Protein AF-A0A7X4DXS8-F1 (afdb_monomer)

Solvent-accessible surface area (backbone atoms only — not comparable to full-atom values): 7406 Å² total; per-residue (Å²): 143,82,81,84,83,82,85,81,83,77,83,85,86,82,86,76,80,89,65,83,69,72,75,69,72,76,79,77,81,66,49,62,53,55,47,18,50,52,51,46,55,52,50,50,74,74,31,88,87,57,57,75,80,48,39,67,52,71,37,49,67,46,28,50,55,30,44,54,53,46,50,55,49,53,53,49,53,57,50,52,53,59,66,69,62,64,61,96,78,64,76,74,91,72,68,80,69,81,71,51,75,66,52,53,51,52,54,55,56,58,66,73,77,112

Secondary structure (DSSP, 8-state):
-----------------------PPP-----HHHHHHHHHHHHHHH-TT--GGGG--SSHHHHHHHHHHHHHHHHHHHHHHHHHT--TT---S-SPPPPPHHHHHHHHHHHH--

Nearest PDB structures (foldseek):
  4v78-assembly1_AO  TM=3.800E-01  e=7.711E+00  Escherichia coli K-12

Mean predicted aligned error: 19.36 Å

pLDDT: mean 74.34, std 17.49, range [48.38, 96.5]

Foldseek 3Di:
DDDDDDDDDDDDDDDDDPPPVVVPPPPPCDDQQNVLVVLLVVVVVVDVPDDSVLQDDRGVVSSVVSVVVSVVVVVVVVVVVVVVPPPPDDDPPPPPDPDDPVVVVVVVVVVVVD

Sequence (114 aa):
MSEEPVIGGGSAPEEPTDGENEAMPPETDASEAELAVLLRETLLAAHDDLAPDDLEGETPAEVRERYVAARARLEQEAAGAREASVPAGAPGRFAPAPGTAFEKIREGLSRLNA

Structure (mmCIF, N/CA/C/O backbone):
data_AF-A0A7X4DXS8-F1
#
_entry.id   AF-A0A7X4DXS8-F1
#
loop_
_atom_site.group_PDB
_atom_site.id
_atom_site.type_symbol
_atom_site.label_atom_id
_atom_site.label_alt_id
_atom_site.label_comp_id
_atom_site.label_asym_id
_atom_site.label_entity_id
_atom_site.label_seq_id
_atom_site.pdbx_PDB_ins_code
_atom_site.Cartn_x
_atom_site.Cartn_y
_atom_site.Cartn_z
_atom_site.occupancy
_atom_site.B_iso_or_equiv
_atom_site.auth_seq_id
_atom_site.auth_comp_id
_atom_site.auth_asym_id
_atom_site.auth_atom_id
_atom_site.pdbx_PDB_model_num
ATOM 1 N N . MET A 1 1 ? -65.846 57.365 36.797 1.00 48.38 1 MET A N 1
ATOM 2 C CA . MET A 1 1 ? -66.197 56.570 35.607 1.00 48.38 1 MET A CA 1
ATOM 3 C C . MET A 1 1 ? -65.140 56.844 34.556 1.00 48.38 1 MET A C 1
ATOM 5 O O . MET A 1 1 ? -65.195 57.900 33.946 1.00 48.38 1 MET A O 1
ATOM 9 N N . SER A 1 2 ? -64.167 55.945 34.426 1.00 53.69 2 SER A N 1
ATOM 10 C CA . SER A 1 2 ? -63.315 55.783 33.245 1.00 53.69 2 SER A CA 1
ATOM 11 C C . SER A 1 2 ? -62.877 54.320 33.217 1.00 53.69 2 SER A C 1
ATOM 13 O O . SER A 1 2 ? -62.622 53.736 34.270 1.00 53.69 2 SER A O 1
ATOM 15 N N . GLU A 1 3 ? -62.943 53.764 32.017 1.00 48.66 3 GLU A N 1
ATOM 16 C CA . GLU A 1 3 ? -62.883 52.355 31.634 1.00 48.66 3 GLU A CA 1
ATOM 17 C C . GLU A 1 3 ? -61.493 51.706 31.805 1.00 48.66 3 GLU A C 1
ATOM 19 O O . GLU A 1 3 ? -60.487 52.385 32.002 1.00 48.66 3 GLU A O 1
ATOM 24 N N . GLU A 1 4 ? -61.491 50.370 31.761 1.00 62.72 4 GLU A N 1
ATOM 25 C CA . GLU A 1 4 ? -60.362 49.432 31.898 1.00 62.72 4 GLU A CA 1
ATOM 26 C C . GLU A 1 4 ? -59.281 49.597 30.788 1.00 62.72 4 GLU A C 1
ATOM 28 O O . GLU A 1 4 ? -59.486 50.355 29.839 1.00 62.72 4 GLU A O 1
ATOM 33 N N . PRO A 1 5 ? -58.126 48.888 30.853 1.00 56.66 5 PRO A N 1
ATOM 34 C CA . PRO A 1 5 ? -58.130 47.476 30.449 1.00 56.66 5 PRO A CA 1
ATOM 35 C C . PRO A 1 5 ? -57.325 46.525 31.355 1.00 56.66 5 PRO A C 1
ATOM 37 O O . PRO A 1 5 ? -56.159 46.736 31.681 1.00 56.66 5 PRO A O 1
ATOM 40 N N . VAL A 1 6 ? -58.012 45.439 31.705 1.00 60.12 6 VAL A N 1
ATOM 41 C CA . VAL A 1 6 ? -57.589 44.038 31.850 1.00 60.12 6 VAL A CA 1
ATOM 42 C C . VAL A 1 6 ? -56.081 43.754 31.732 1.00 60.12 6 VAL A C 1
ATOM 44 O O . VAL A 1 6 ? -55.497 43.733 30.649 1.00 60.12 6 VAL A O 1
ATOM 47 N N . ILE A 1 7 ? -55.482 43.407 32.873 1.00 49.22 7 ILE A N 1
ATOM 48 C CA . ILE A 1 7 ? -54.175 42.751 32.970 1.00 49.22 7 ILE A CA 1
ATOM 49 C C . ILE A 1 7 ? -54.358 41.299 32.509 1.00 49.22 7 ILE A C 1
ATOM 51 O O . ILE A 1 7 ? -54.788 40.436 33.273 1.00 49.22 7 ILE A O 1
ATOM 55 N N . GLY A 1 8 ? -54.073 41.041 31.234 1.00 48.78 8 GLY A N 1
ATOM 56 C CA . GLY A 1 8 ? -53.981 39.692 30.684 1.00 48.78 8 GLY A CA 1
ATOM 57 C C . GLY A 1 8 ? -52.734 38.993 31.215 1.00 48.78 8 GLY A C 1
ATOM 58 O O . GLY A 1 8 ? -51.647 39.151 30.668 1.00 48.78 8 GLY A O 1
ATOM 59 N N . GLY A 1 9 ? -52.894 38.238 32.300 1.00 50.09 9 GLY A N 1
ATOM 60 C CA . GLY A 1 9 ? -51.931 37.232 32.726 1.00 50.09 9 GLY A CA 1
ATOM 61 C C . GLY A 1 9 ? -52.020 36.005 31.821 1.00 50.09 9 GLY A C 1
ATOM 62 O O . GLY A 1 9 ? -53.064 35.364 31.739 1.00 50.09 9 GLY A O 1
ATOM 63 N N . GLY A 1 10 ? -50.912 35.675 31.169 1.00 48.66 10 GLY A N 1
ATOM 64 C CA . GLY A 1 10 ? -50.692 34.419 30.466 1.00 48.66 10 GLY A CA 1
ATOM 65 C C . GLY A 1 10 ? -49.198 34.135 30.474 1.00 48.66 10 GLY A C 1
ATOM 66 O O . GLY A 1 10 ? -48.425 34.853 29.849 1.00 48.66 10 GLY A O 1
ATOM 67 N N . SER A 1 11 ? -48.806 33.159 31.281 1.00 51.62 11 SER A N 1
ATOM 68 C CA . SER A 1 11 ? -47.434 32.730 31.520 1.00 51.62 11 SER A CA 1
ATOM 69 C C . SER A 1 11 ? -46.712 32.257 30.248 1.00 51.62 11 SER A C 1
ATOM 71 O O . SER A 1 11 ? -47.330 31.716 29.340 1.00 51.62 11 SER A O 1
ATOM 73 N N . ALA A 1 12 ? -45.396 32.479 30.266 1.00 52.66 12 ALA A N 1
ATOM 74 C CA . ALA A 1 12 ? -44.298 32.032 29.394 1.00 52.66 12 ALA A CA 1
ATOM 75 C C . ALA A 1 12 ? -44.314 30.539 28.972 1.00 52.66 12 ALA A C 1
ATOM 77 O O . ALA A 1 12 ? -45.176 29.800 29.445 1.00 52.66 12 ALA A O 1
ATOM 78 N N . PRO A 1 13 ? -43.239 30.003 28.352 1.00 55.41 13 PRO A N 1
ATOM 79 C CA . PRO A 1 13 ? -42.314 30.469 27.297 1.00 55.41 13 PRO A CA 1
ATOM 80 C C . PRO A 1 13 ? -42.344 29.480 26.098 1.00 55.41 13 PRO A C 1
ATOM 82 O O . PRO A 1 13 ? -43.035 28.478 26.186 1.00 55.41 13 PRO A O 1
ATOM 85 N N . GLU A 1 14 ? -41.609 29.720 25.004 1.00 51.47 14 GLU A N 1
ATOM 86 C CA . GLU A 1 14 ? -40.789 28.696 24.308 1.00 51.47 14 GLU A CA 1
ATOM 87 C C . GLU A 1 14 ? -40.120 29.293 23.050 1.00 51.47 14 GLU A C 1
ATOM 89 O O . GLU A 1 14 ? -40.771 29.758 22.117 1.00 51.47 14 GLU A O 1
ATOM 94 N N . GLU A 1 15 ? -38.785 29.337 23.100 1.00 55.94 15 GLU A N 1
ATOM 95 C CA . GLU A 1 15 ? -37.845 29.369 21.968 1.00 55.94 15 GLU A CA 1
ATOM 96 C C . GLU A 1 15 ? -38.010 28.109 21.075 1.00 55.94 15 GLU A C 1
ATOM 98 O O . GLU A 1 15 ? -38.781 27.226 21.449 1.00 55.94 15 GLU A O 1
ATOM 103 N N . PRO A 1 16 ? -37.233 27.885 19.993 1.00 50.69 16 PRO A N 1
ATOM 104 C CA . PRO A 1 16 ? -36.276 28.742 19.291 1.00 50.69 16 PRO A CA 1
ATOM 105 C C . PRO A 1 16 ? -36.601 28.847 17.789 1.00 50.69 16 PRO A C 1
ATOM 107 O O . PRO A 1 16 ? -37.513 28.225 17.259 1.00 50.69 16 PRO A O 1
ATOM 110 N N . THR A 1 17 ? -35.807 29.650 17.089 1.00 55.62 17 THR A N 1
ATOM 111 C CA . THR A 1 17 ? -35.661 29.632 15.632 1.00 55.62 17 THR A CA 1
ATOM 112 C C . THR A 1 17 ? -35.590 28.202 15.091 1.00 55.62 17 THR A C 1
ATOM 114 O O . THR A 1 17 ? -34.765 27.426 15.581 1.00 55.62 17 THR A O 1
ATOM 117 N N . ASP A 1 18 ? -36.359 27.904 14.038 1.00 52.12 18 ASP A N 1
ATOM 118 C CA . ASP A 1 18 ? -36.083 26.825 13.082 1.00 52.12 18 ASP A CA 1
ATOM 119 C C 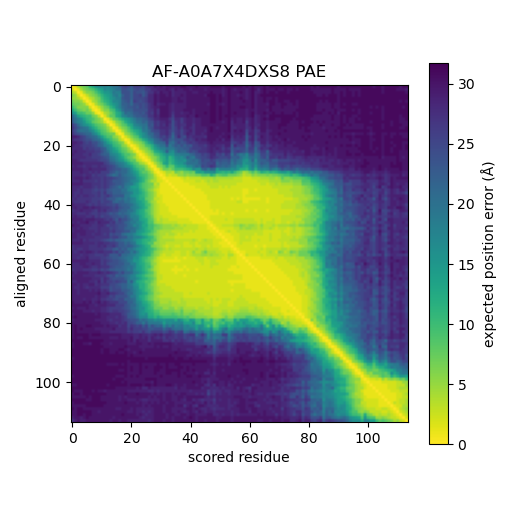. ASP A 1 18 ? -34.737 27.127 12.400 1.00 52.12 18 ASP A C 1
ATOM 121 O O . ASP A 1 18 ? -34.649 27.525 11.242 1.00 52.12 18 ASP A O 1
ATOM 125 N N . GLY A 1 19 ? -33.654 27.027 13.170 1.00 49.47 19 GLY A N 1
ATOM 126 C CA . GLY A 1 19 ? -32.366 26.707 12.614 1.00 49.47 19 GLY A CA 1
ATOM 127 C C . GLY A 1 19 ? -32.565 25.329 12.029 1.00 49.47 19 GLY A C 1
ATOM 128 O O . GLY A 1 19 ? -32.805 24.374 12.770 1.00 49.47 19 GLY A O 1
ATOM 129 N N . GLU A 1 20 ? -32.528 25.258 10.706 1.00 55.75 20 GLU A N 1
ATOM 130 C CA . GLU A 1 20 ? -32.233 24.054 9.952 1.00 55.75 20 GLU A CA 1
ATOM 131 C C . GLU A 1 20 ? -30.907 23.516 10.499 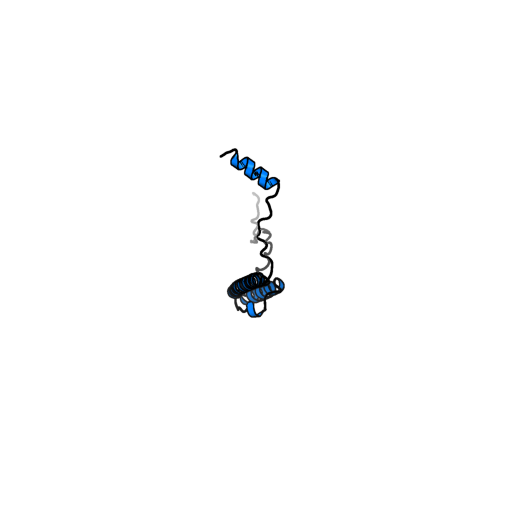1.00 55.75 20 GLU A C 1
ATOM 133 O O . GLU A 1 20 ? -29.822 23.772 9.987 1.00 55.75 20 GLU A O 1
ATOM 138 N N . ASN A 1 21 ? -30.991 22.829 11.635 1.00 56.22 21 ASN A N 1
ATOM 139 C CA . ASN A 1 21 ? -29.950 21.988 12.165 1.00 56.22 21 ASN A CA 1
ATOM 140 C C . ASN A 1 21 ? -30.018 20.763 11.265 1.00 56.22 21 ASN A C 1
ATOM 142 O O . ASN A 1 21 ? -30.641 19.752 11.591 1.00 56.22 21 ASN A O 1
ATOM 146 N N . GLU A 1 22 ? -29.507 20.957 10.048 1.00 58.47 22 GLU A N 1
ATOM 147 C CA . GLU A 1 22 ? -29.143 19.913 9.119 1.00 58.47 22 GLU A CA 1
ATOM 148 C C . GLU A 1 22 ? -28.326 18.952 9.964 1.00 58.47 22 GLU A C 1
ATOM 150 O O . GLU A 1 22 ? -27.213 19.277 10.378 1.00 58.47 22 GLU A O 1
ATOM 155 N N . ALA A 1 23 ? -28.977 17.865 10.386 1.00 61.34 23 ALA A N 1
ATOM 156 C CA . ALA A 1 23 ? -28.394 16.880 11.266 1.00 61.34 23 ALA A CA 1
ATOM 157 C C . ALA A 1 23 ? -27.204 16.318 10.505 1.00 61.34 23 ALA A C 1
ATOM 159 O O . ALA A 1 23 ? -27.352 15.431 9.663 1.00 61.34 23 ALA A O 1
ATOM 160 N N . MET A 1 24 ? -26.044 16.925 10.746 1.00 60.38 24 MET A N 1
ATOM 161 C CA . MET A 1 24 ? -24.778 16.485 10.216 1.00 60.38 24 MET A CA 1
ATOM 162 C C . MET A 1 24 ? -24.715 15.009 10.600 1.00 60.38 24 MET A C 1
ATOM 164 O O . MET A 1 24 ? -24.915 14.697 11.784 1.00 60.38 24 MET A O 1
ATOM 168 N N . PRO A 1 25 ? -24.603 14.093 9.619 1.00 62.97 25 PRO A N 1
ATOM 169 C CA . PRO A 1 25 ? -24.606 12.673 9.922 1.00 62.97 25 PRO A CA 1
ATOM 170 C C . PRO A 1 25 ? -23.559 12.444 11.011 1.00 62.97 25 PRO A C 1
ATOM 172 O O . PRO A 1 25 ? -22.513 13.099 10.954 1.00 62.97 25 PRO A O 1
ATOM 175 N N . PRO A 1 26 ? -23.847 11.603 12.022 1.00 57.88 26 PRO A N 1
ATOM 176 C CA . PRO A 1 26 ? -22.899 11.368 13.098 1.00 57.88 26 PRO A CA 1
ATOM 177 C C . PRO A 1 26 ? -21.559 11.036 12.454 1.00 57.88 26 PRO A C 1
ATOM 179 O O . PRO A 1 26 ? -21.484 10.090 11.658 1.00 57.88 26 PRO A O 1
ATOM 182 N N . GLU A 1 27 ? -20.547 11.870 12.723 1.00 58.16 27 GLU A N 1
ATOM 183 C CA . GLU A 1 27 ? -19.181 11.592 12.303 1.00 58.16 27 GLU A CA 1
ATOM 184 C C . GLU A 1 27 ? -18.900 10.186 12.808 1.00 58.16 27 GLU A C 1
ATOM 186 O O . GLU A 1 27 ? -19.011 9.893 13.999 1.00 58.16 27 GLU A O 1
ATOM 191 N N . THR A 1 28 ? -18.778 9.256 11.866 1.00 59.88 28 THR A N 1
ATOM 192 C CA . THR A 1 28 ? -18.692 7.847 12.203 1.00 59.88 28 THR A CA 1
ATOM 193 C C . THR A 1 28 ? -17.289 7.674 12.748 1.00 59.88 28 THR A C 1
ATOM 195 O O . THR A 1 28 ? -16.348 7.524 11.972 1.00 59.88 28 THR A O 1
ATOM 198 N N . ASP A 1 29 ? -17.152 7.789 14.068 1.00 62.94 29 ASP A N 1
ATOM 199 C CA . ASP A 1 29 ? -15.917 7.551 14.809 1.00 62.94 29 ASP A CA 1
ATOM 200 C C . ASP A 1 29 ? -15.589 6.056 14.719 1.00 62.94 29 ASP A C 1
ATOM 202 O O . ASP A 1 29 ? -15.778 5.285 15.660 1.00 62.94 29 ASP A O 1
ATOM 206 N N . ALA A 1 30 ? -15.162 5.623 13.532 1.00 76.38 30 ALA A N 1
ATOM 207 C CA . ALA A 1 30 ? -14.591 4.309 13.332 1.00 76.38 30 ALA A CA 1
ATOM 208 C C . ALA A 1 30 ? -13.375 4.202 14.246 1.00 76.38 30 ALA A C 1
ATOM 210 O O . ALA A 1 30 ? -12.521 5.095 14.289 1.00 76.38 30 ALA A O 1
ATOM 211 N N . SER A 1 31 ? -13.306 3.106 14.993 1.00 84.88 31 SER A N 1
ATOM 212 C CA . SER A 1 31 ? -12.166 2.869 15.865 1.00 84.88 31 SER A CA 1
ATOM 213 C C . SER A 1 31 ? -10.879 2.809 15.040 1.00 84.88 31 SER A C 1
ATOM 215 O O . SER A 1 31 ? -10.873 2.420 13.871 1.00 84.88 31 SER A O 1
ATOM 217 N N . GLU A 1 32 ? -9.752 3.165 15.652 1.00 85.62 32 GLU A N 1
ATOM 218 C CA . GLU A 1 32 ? -8.449 3.126 14.979 1.00 85.62 32 GLU A CA 1
ATOM 219 C C . GLU A 1 32 ? -8.134 1.732 14.400 1.00 85.62 32 GLU A C 1
ATOM 221 O O . GLU A 1 32 ? -7.581 1.617 13.305 1.00 85.62 32 GLU A O 1
ATOM 226 N N . ALA A 1 33 ? -8.587 0.676 15.081 1.00 86.94 33 ALA A N 1
ATOM 227 C CA . ALA A 1 33 ? -8.491 -0.700 14.608 1.00 86.94 33 ALA A CA 1
ATOM 228 C C . ALA A 1 33 ? -9.351 -0.959 13.355 1.00 86.94 33 ALA A C 1
ATOM 230 O O . ALA A 1 33 ? -8.881 -1.583 12.403 1.00 86.94 33 ALA A O 1
ATOM 231 N N . GLU A 1 34 ? -10.590 -0.460 13.312 1.00 91.25 34 GLU A N 1
ATOM 232 C CA . GLU A 1 34 ? -11.453 -0.565 12.125 1.00 91.25 34 GLU A CA 1
ATOM 233 C C . GLU A 1 34 ? -10.865 0.200 10.937 1.00 91.25 34 GLU A C 1
ATOM 235 O O . GLU A 1 34 ? -10.867 -0.308 9.816 1.00 91.25 34 GLU A O 1
ATOM 240 N N . LEU A 1 35 ? -10.286 1.379 11.178 1.00 92.50 35 LEU A N 1
ATOM 241 C CA . LEU A 1 35 ? -9.590 2.148 10.147 1.00 92.50 35 LEU A CA 1
ATOM 242 C C . LEU A 1 35 ? -8.366 1.401 9.605 1.00 92.50 35 LEU A C 1
ATOM 244 O O . LEU A 1 35 ? -8.122 1.431 8.398 1.00 92.50 35 LEU A O 1
ATOM 248 N N . ALA A 1 36 ? -7.610 0.708 10.461 1.00 92.50 36 ALA A N 1
ATOM 249 C CA . ALA A 1 36 ? -6.467 -0.097 10.035 1.00 92.50 36 ALA A CA 1
ATOM 250 C C . ALA A 1 36 ? -6.902 -1.282 9.159 1.00 92.50 36 ALA A C 1
ATOM 252 O O . ALA A 1 36 ? -6.272 -1.561 8.136 1.00 92.50 36 ALA A O 1
ATOM 253 N N . VAL A 1 37 ? -7.997 -1.958 9.527 1.00 94.88 37 VAL A N 1
ATOM 254 C CA . VAL A 1 37 ? -8.587 -3.045 8.730 1.00 94.88 37 VAL A CA 1
ATOM 255 C C . VAL A 1 37 ? -9.071 -2.524 7.380 1.00 94.88 37 VAL A C 1
ATOM 257 O O . VAL A 1 37 ? -8.649 -3.047 6.350 1.00 94.88 37 VAL A O 1
ATOM 260 N N . LEU A 1 38 ? -9.871 -1.455 7.374 1.00 95.44 38 LEU A N 1
ATOM 261 C CA . LEU A 1 38 ? -10.406 -0.863 6.149 1.00 95.44 38 LEU A CA 1
ATOM 262 C C . LEU A 1 38 ? -9.286 -0.405 5.206 1.00 95.44 38 LEU A C 1
ATOM 264 O O . LEU A 1 38 ? -9.350 -0.632 3.997 1.00 95.44 38 LEU A O 1
ATOM 268 N N . LEU A 1 39 ? -8.233 0.213 5.751 1.00 95.44 39 LEU A N 1
ATOM 269 C CA . LEU A 1 39 ? -7.067 0.632 4.976 1.00 95.44 39 LEU A CA 1
ATOM 270 C C . LEU A 1 39 ? -6.357 -0.570 4.342 1.00 95.44 39 LEU A C 1
ATOM 272 O O . LEU A 1 39 ? -6.024 -0.520 3.160 1.00 95.44 39 LEU A O 1
ATOM 276 N N . ARG A 1 40 ? -6.157 -1.654 5.100 1.00 95.38 40 ARG A N 1
ATOM 277 C CA . ARG A 1 40 ? -5.519 -2.882 4.608 1.00 95.38 40 ARG A CA 1
ATOM 278 C C . ARG A 1 40 ? -6.314 -3.502 3.461 1.00 95.38 40 ARG A C 1
ATOM 280 O O . ARG A 1 40 ? -5.745 -3.780 2.412 1.00 95.38 40 ARG A O 1
ATOM 287 N N . GLU A 1 41 ? -7.624 -3.662 3.638 1.00 95.75 41 GLU A N 1
ATOM 288 C CA . GLU A 1 41 ? -8.514 -4.212 2.608 1.00 95.75 41 GLU A CA 1
ATOM 289 C C . GLU A 1 41 ? -8.517 -3.348 1.344 1.00 95.75 41 GLU A C 1
ATOM 291 O O . GLU A 1 41 ? -8.396 -3.867 0.235 1.00 95.75 41 GLU A O 1
ATOM 296 N N . THR A 1 42 ? -8.581 -2.025 1.507 1.00 96.50 42 THR A N 1
ATOM 297 C CA . THR A 1 42 ? -8.566 -1.081 0.382 1.00 96.50 42 THR A CA 1
ATOM 298 C C . THR A 1 42 ? -7.255 -1.157 -0.400 1.00 96.50 42 THR A C 1
ATOM 300 O O . THR A 1 42 ? -7.273 -1.155 -1.629 1.00 96.50 42 THR A O 1
ATOM 303 N N . LEU A 1 43 ? -6.114 -1.244 0.292 1.00 95.88 43 LEU A N 1
ATOM 304 C CA . LEU A 1 43 ? -4.804 -1.348 -0.352 1.00 95.88 43 LEU A CA 1
ATOM 305 C C . LEU A 1 43 ? -4.640 -2.675 -1.099 1.00 95.88 43 LEU A C 1
ATOM 307 O O . LEU A 1 43 ? -4.177 -2.656 -2.235 1.00 95.88 43 LEU A O 1
ATOM 311 N N . LEU A 1 44 ? -5.068 -3.797 -0.511 1.00 95.75 44 LEU A N 1
ATOM 312 C CA . LEU A 1 44 ? -5.031 -5.103 -1.181 1.00 95.75 44 LEU A CA 1
ATOM 313 C C . LEU A 1 44 ? -5.948 -5.149 -2.408 1.00 95.75 44 LEU A C 1
ATOM 315 O O . LEU A 1 44 ? -5.592 -5.751 -3.412 1.00 95.75 44 LEU A O 1
ATOM 319 N N . ALA A 1 45 ? -7.108 -4.489 -2.359 1.00 95.31 45 ALA A N 1
ATOM 320 C CA . ALA A 1 45 ? -8.013 -4.410 -3.505 1.00 95.31 45 ALA A CA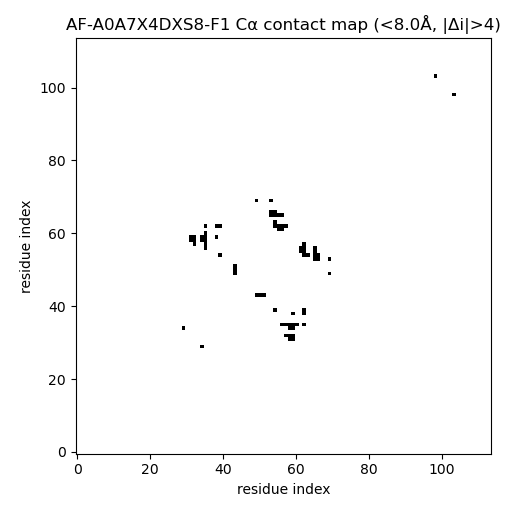 1
ATOM 321 C C . ALA A 1 45 ? -7.490 -3.498 -4.630 1.00 95.31 45 ALA A C 1
ATOM 323 O O . ALA A 1 45 ? -7.837 -3.695 -5.792 1.00 95.31 45 ALA A O 1
ATOM 324 N N . ALA A 1 46 ? -6.691 -2.479 -4.297 1.00 95.06 46 ALA A N 1
ATOM 325 C CA . ALA A 1 46 ? -6.129 -1.541 -5.269 1.00 95.06 46 ALA A CA 1
ATOM 326 C C . ALA A 1 46 ? -4.818 -2.031 -5.913 1.00 95.06 46 ALA A C 1
ATOM 328 O O . ALA A 1 46 ? -4.430 -1.518 -6.966 1.00 95.06 46 ALA A O 1
ATOM 329 N N . HIS A 1 47 ? -4.131 -2.987 -5.283 1.00 92.75 47 HIS A N 1
ATOM 330 C CA . HIS A 1 47 ? -2.786 -3.419 -5.655 1.00 92.75 47 HIS A CA 1
ATOM 331 C C . HIS A 1 47 ? -2.666 -4.948 -5.640 1.00 92.75 47 HIS A C 1
ATOM 333 O O . HIS A 1 47 ? -2.390 -5.550 -4.604 1.00 92.75 47 HIS A O 1
ATOM 339 N N . ASP A 1 48 ? -2.810 -5.565 -6.815 1.00 89.88 48 ASP A N 1
ATOM 340 C CA . ASP A 1 48 ? -2.704 -7.023 -7.001 1.00 89.88 48 ASP A CA 1
ATOM 341 C C . ASP A 1 48 ? -1.289 -7.579 -6.724 1.00 89.88 48 ASP A C 1
ATOM 343 O O . ASP A 1 48 ? -1.103 -8.786 -6.578 1.00 89.88 48 ASP A O 1
ATOM 347 N N . ASP A 1 49 ? -0.275 -6.710 -6.700 1.00 91.38 49 ASP A N 1
ATOM 348 C CA . ASP A 1 49 ? 1.133 -7.034 -6.463 1.00 91.38 49 ASP A CA 1
ATOM 349 C C . ASP A 1 49 ? 1.521 -7.076 -4.974 1.00 91.38 49 ASP A C 1
ATOM 351 O O . ASP A 1 49 ? 2.634 -7.497 -4.652 1.00 91.38 49 ASP A O 1
ATOM 355 N N . LEU A 1 50 ? 0.625 -6.673 -4.065 1.00 92.19 50 LEU A N 1
ATOM 356 C CA . LEU A 1 50 ? 0.858 -6.708 -2.618 1.00 92.19 50 LEU A CA 1
ATOM 357 C C . LEU A 1 50 ? 0.363 -8.012 -1.989 1.00 92.19 50 LEU A C 1
ATOM 359 O O . LEU A 1 50 ? -0.775 -8.429 -2.202 1.00 92.19 50 LEU A O 1
ATOM 363 N N . ALA A 1 51 ? 1.190 -8.624 -1.137 1.00 93.06 51 ALA A N 1
ATOM 364 C CA . ALA A 1 51 ? 0.742 -9.726 -0.294 1.00 93.06 51 ALA A CA 1
ATOM 365 C C . ALA A 1 51 ? 0.070 -9.199 0.992 1.00 93.06 51 ALA A C 1
ATOM 367 O O . ALA A 1 51 ? 0.456 -8.145 1.500 1.00 93.06 51 ALA A O 1
ATOM 368 N N . PRO A 1 52 ? -0.888 -9.937 1.586 1.00 91.44 52 PRO A N 1
ATOM 369 C CA . PRO A 1 52 ? -1.483 -9.574 2.877 1.00 91.44 52 PRO A CA 1
ATOM 370 C C . PRO A 1 52 ? -0.445 -9.376 3.990 1.00 91.44 52 PRO A C 1
ATOM 372 O O . PRO A 1 52 ? -0.554 -8.432 4.773 1.00 91.44 52 PRO A O 1
ATOM 375 N N . ASP A 1 53 ? 0.590 -10.220 4.000 1.00 92.75 53 ASP A N 1
ATOM 376 C CA . ASP A 1 53 ? 1.682 -10.188 4.979 1.00 92.75 53 ASP A CA 1
ATOM 377 C C . ASP A 1 53 ? 2.529 -8.902 4.871 1.00 92.75 53 ASP A C 1
ATOM 379 O O . ASP A 1 53 ? 3.112 -8.444 5.854 1.00 92.75 53 ASP A O 1
ATOM 383 N N . ASP A 1 54 ? 2.566 -8.262 3.693 1.00 91.19 54 ASP A N 1
ATOM 384 C CA . ASP A 1 54 ? 3.276 -6.992 3.488 1.00 91.19 54 ASP A CA 1
ATOM 385 C C . ASP A 1 54 ? 2.580 -5.812 4.196 1.00 91.19 54 ASP A C 1
ATOM 387 O O . ASP A 1 54 ? 3.177 -4.744 4.318 1.00 91.19 54 ASP A O 1
ATOM 391 N N . LEU A 1 55 ? 1.337 -5.984 4.671 1.00 92.69 55 LEU A N 1
ATOM 392 C CA . LEU A 1 55 ? 0.515 -4.953 5.319 1.00 92.69 55 LEU A CA 1
ATOM 393 C C . LEU A 1 55 ? 0.136 -5.310 6.770 1.00 92.69 55 LEU A C 1
ATOM 395 O O . LEU A 1 55 ? -0.875 -4.827 7.293 1.00 92.69 55 LEU A O 1
ATOM 399 N N . GLU A 1 56 ? 0.916 -6.166 7.435 1.00 92.06 56 GLU A N 1
ATOM 400 C CA . GLU A 1 56 ? 0.737 -6.458 8.862 1.00 92.06 56 GLU A CA 1
ATOM 401 C C . GLU A 1 56 ? 0.985 -5.210 9.728 1.00 92.06 56 GLU A C 1
ATOM 403 O O . GLU A 1 56 ? 2.066 -4.620 9.724 1.00 92.06 56 GLU A O 1
ATOM 408 N N . GLY A 1 57 ? -0.040 -4.820 10.486 1.00 90.19 57 GLY A N 1
ATOM 409 C CA . GLY A 1 57 ? -0.073 -3.628 11.335 1.00 90.19 57 GLY A CA 1
ATOM 410 C C . GLY A 1 57 ? -1.408 -3.524 12.074 1.00 90.19 57 GLY A C 1
ATOM 411 O O . GLY A 1 57 ? -2.446 -3.939 11.536 1.00 90.19 57 GLY A O 1
ATOM 412 N N . GLU A 1 58 ? -1.369 -3.014 13.303 1.00 89.12 58 GLU A N 1
ATOM 413 C CA . GLU A 1 58 ? -2.539 -2.864 14.180 1.00 89.12 58 GLU A CA 1
ATOM 414 C C . GLU A 1 58 ? -3.175 -1.478 14.021 1.00 89.12 58 GLU A C 1
ATOM 416 O O . GLU A 1 58 ? -4.387 -1.331 14.176 1.00 89.12 58 GLU A O 1
ATOM 421 N N . THR A 1 59 ? -2.373 -0.480 13.641 1.00 94.25 59 THR A N 1
ATOM 422 C CA . THR A 1 59 ? -2.804 0.910 13.442 1.00 94.25 59 THR A CA 1
ATOM 423 C C . THR A 1 59 ? -2.751 1.337 11.967 1.00 94.25 59 THR A C 1
ATOM 425 O O . THR A 1 59 ? -1.967 0.795 11.177 1.00 94.25 59 THR A O 1
ATOM 428 N N . PRO A 1 60 ? -3.517 2.368 11.556 1.00 94.38 60 PRO A N 1
ATOM 429 C CA . PRO A 1 60 ? -3.445 2.910 10.198 1.00 94.38 60 PRO A CA 1
ATOM 430 C C . PRO A 1 60 ? -2.054 3.450 9.836 1.00 94.38 60 PRO A C 1
ATOM 432 O O . PRO A 1 60 ? -1.660 3.421 8.667 1.00 94.38 60 PRO A O 1
ATOM 435 N N . ALA A 1 61 ? -1.313 3.956 10.827 1.00 94.00 61 ALA A N 1
ATOM 436 C CA . ALA A 1 61 ? 0.042 4.461 10.639 1.00 94.00 61 ALA A CA 1
ATOM 437 C C . ALA A 1 61 ? 1.008 3.328 10.264 1.00 94.00 61 ALA A C 1
ATOM 439 O O . ALA A 1 61 ? 1.700 3.431 9.253 1.00 94.00 61 ALA A O 1
ATOM 440 N N . GLU A 1 62 ? 0.984 2.220 11.008 1.00 95.56 62 GLU A N 1
ATOM 441 C CA . GLU A 1 62 ? 1.815 1.045 10.723 1.00 95.56 62 GLU A CA 1
ATOM 442 C C . GLU A 1 62 ? 1.487 0.439 9.359 1.00 95.56 62 GLU A C 1
ATOM 444 O O . GLU A 1 62 ? 2.392 0.177 8.569 1.00 95.56 62 GLU A O 1
ATOM 449 N N . VAL A 1 63 ? 0.196 0.280 9.038 1.00 95.44 63 VAL A N 1
ATOM 450 C CA . VAL A 1 63 ? -0.242 -0.235 7.729 1.00 95.44 63 VAL A CA 1
ATOM 451 C C . VAL A 1 63 ? 0.285 0.651 6.593 1.00 95.44 63 VAL A C 1
ATOM 453 O O . VAL A 1 63 ? 0.760 0.144 5.575 1.00 95.44 63 VAL A O 1
ATOM 456 N N . ARG A 1 64 ? 0.269 1.979 6.765 1.00 95.81 64 ARG A N 1
ATOM 457 C CA . ARG A 1 64 ? 0.809 2.923 5.777 1.00 95.81 64 ARG A CA 1
ATOM 458 C C . ARG A 1 64 ? 2.327 2.816 5.634 1.00 95.81 64 ARG A C 1
ATOM 460 O O . ARG A 1 64 ? 2.821 2.827 4.509 1.00 95.81 64 ARG A O 1
ATOM 467 N N . GLU A 1 65 ? 3.071 2.739 6.733 1.00 96.38 65 GLU A N 1
ATOM 468 C CA . GLU A 1 65 ? 4.532 2.589 6.688 1.00 96.38 65 GLU A CA 1
ATOM 469 C C . GLU A 1 65 ? 4.939 1.291 5.987 1.00 96.38 65 GLU A C 1
ATOM 471 O O . GLU A 1 65 ? 5.813 1.289 5.115 1.00 96.38 65 GLU A O 1
ATOM 476 N N . ARG A 1 66 ? 4.246 0.199 6.313 1.00 95.31 66 ARG A N 1
ATOM 477 C CA . ARG A 1 66 ? 4.435 -1.118 5.704 1.00 95.31 66 ARG A CA 1
ATOM 478 C C . ARG A 1 66 ? 4.141 -1.102 4.208 1.00 95.31 66 ARG A C 1
ATOM 480 O O . ARG A 1 66 ? 4.970 -1.565 3.428 1.00 95.31 66 ARG A O 1
ATOM 487 N N . TYR A 1 67 ? 3.051 -0.455 3.796 1.00 96.25 67 TYR A N 1
ATOM 488 C CA . TYR A 1 67 ? 2.742 -0.227 2.384 1.00 96.25 67 TYR A CA 1
ATOM 489 C C . TYR A 1 67 ? 3.868 0.510 1.645 1.00 96.25 67 TYR A C 1
ATOM 491 O O . TYR A 1 67 ? 4.281 0.085 0.566 1.00 96.25 67 TYR A O 1
ATOM 499 N N . VAL A 1 68 ? 4.404 1.592 2.221 1.00 96.12 68 VAL A N 1
ATOM 500 C CA . VAL A 1 68 ? 5.507 2.348 1.603 1.00 96.12 68 VAL A CA 1
ATOM 501 C C . VAL A 1 68 ? 6.753 1.473 1.447 1.00 96.12 68 VAL A C 1
ATOM 503 O O . VAL A 1 68 ? 7.382 1.486 0.387 1.00 96.12 68 VAL A O 1
ATOM 506 N N . ALA A 1 69 ? 7.092 0.680 2.466 1.00 95.12 69 ALA A N 1
ATOM 507 C CA . ALA A 1 69 ? 8.220 -0.246 2.405 1.00 95.12 69 ALA A CA 1
ATOM 508 C C . ALA A 1 69 ? 8.019 -1.338 1.337 1.00 95.12 69 ALA A C 1
ATOM 510 O O . ALA A 1 69 ? 8.930 -1.605 0.549 1.00 95.12 69 ALA A O 1
ATOM 511 N N . ALA A 1 70 ? 6.821 -1.924 1.263 1.00 93.75 70 ALA A N 1
ATOM 512 C CA . ALA A 1 70 ? 6.470 -2.935 0.271 1.00 93.75 70 ALA A CA 1
ATOM 513 C C . ALA A 1 70 ? 6.539 -2.378 -1.161 1.00 93.75 70 ALA A C 1
ATOM 515 O O . ALA A 1 70 ? 7.162 -2.983 -2.033 1.00 93.75 70 ALA A O 1
ATOM 516 N N . ARG A 1 71 ? 6.004 -1.172 -1.394 1.00 94.25 71 ARG A N 1
ATOM 517 C CA . ARG A 1 71 ? 6.099 -0.474 -2.687 1.00 94.25 71 ARG A CA 1
ATOM 518 C C . ARG A 1 71 ? 7.541 -0.217 -3.104 1.00 94.25 71 ARG A C 1
ATOM 520 O O . ARG A 1 71 ? 7.901 -0.505 -4.242 1.00 94.25 71 ARG A O 1
ATOM 527 N N . ALA A 1 72 ? 8.377 0.269 -2.188 1.00 92.62 72 ALA A N 1
ATOM 528 C CA . ALA A 1 72 ? 9.789 0.505 -2.475 1.00 92.62 72 ALA A CA 1
ATOM 529 C C . ALA A 1 72 ? 10.528 -0.795 -2.843 1.00 92.62 72 ALA A C 1
ATOM 531 O O . ALA A 1 72 ? 11.370 -0.787 -3.743 1.00 92.62 72 ALA A O 1
ATOM 532 N N . ARG A 1 73 ? 10.202 -1.916 -2.184 1.00 92.19 73 ARG A N 1
ATOM 533 C CA . ARG A 1 73 ? 10.744 -3.242 -2.514 1.00 92.19 73 ARG A CA 1
ATOM 534 C C . ARG A 1 73 ? 10.324 -3.687 -3.916 1.00 92.19 73 ARG A C 1
ATOM 536 O O . ARG A 1 73 ? 11.18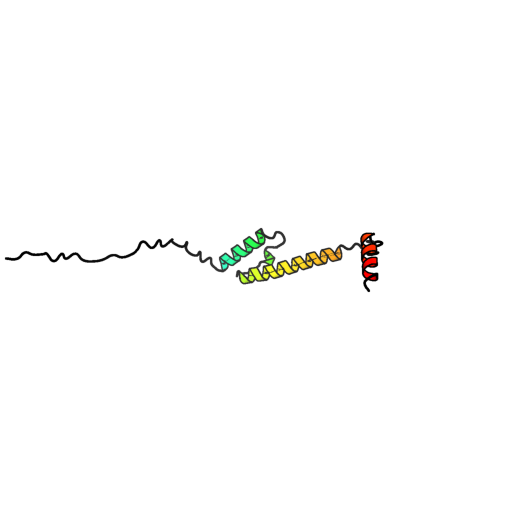4 -4.036 -4.718 1.00 92.19 73 ARG A O 1
ATOM 543 N N . LEU A 1 74 ? 9.033 -3.617 -4.232 1.00 90.81 74 LEU A N 1
ATOM 544 C CA . LEU A 1 74 ? 8.500 -4.011 -5.541 1.00 90.81 74 LEU A CA 1
ATOM 545 C C . LEU A 1 74 ? 9.080 -3.163 -6.682 1.00 90.81 74 LEU A C 1
ATOM 547 O O . LEU A 1 74 ? 9.401 -3.677 -7.754 1.00 90.81 74 LEU A O 1
ATOM 551 N N . GLU A 1 75 ? 9.289 -1.867 -6.448 1.00 89.62 75 GLU A N 1
ATOM 552 C CA . GLU A 1 75 ? 9.939 -0.978 -7.414 1.00 89.62 75 GLU A CA 1
ATOM 553 C C . GLU A 1 75 ? 11.408 -1.356 -7.657 1.00 89.62 75 GLU A C 1
ATOM 555 O O . GLU A 1 75 ? 11.860 -1.350 -8.806 1.00 89.62 75 GLU A O 1
ATOM 560 N N . GLN A 1 76 ? 12.141 -1.745 -6.610 1.00 86.38 76 GLN A N 1
ATOM 561 C CA . GLN A 1 76 ? 13.516 -2.240 -6.733 1.00 86.38 76 GLN A CA 1
ATOM 562 C C . GLN A 1 76 ? 13.581 -3.583 -7.465 1.00 86.38 76 GLN A C 1
ATOM 564 O O . GLN A 1 76 ? 14.433 -3.758 -8.335 1.00 86.38 76 GLN A O 1
ATOM 569 N N . GLU A 1 77 ? 12.672 -4.512 -7.169 1.00 86.75 77 GLU A N 1
ATOM 570 C CA . GLU A 1 77 ? 12.575 -5.799 -7.867 1.00 86.75 77 GLU A CA 1
ATOM 571 C C . GLU A 1 77 ? 12.275 -5.592 -9.360 1.00 86.75 77 GLU A C 1
ATOM 573 O O . GLU A 1 77 ? 12.937 -6.175 -10.223 1.00 86.75 77 GLU A O 1
ATOM 578 N N . ALA A 1 78 ? 11.352 -4.683 -9.686 1.00 84.44 78 ALA A N 1
ATOM 579 C CA . ALA A 1 78 ? 11.037 -4.322 -11.064 1.00 84.44 78 ALA A CA 1
ATOM 580 C C . ALA A 1 78 ? 12.217 -3.646 -11.786 1.00 84.44 78 ALA A C 1
ATOM 582 O O . ALA A 1 78 ? 12.429 -3.882 -12.979 1.00 84.44 78 ALA A O 1
ATOM 583 N N . ALA A 1 79 ? 12.994 -2.809 -11.094 1.00 76.50 79 ALA A N 1
ATOM 584 C CA . ALA A 1 79 ? 14.204 -2.201 -11.644 1.00 76.50 79 ALA A CA 1
ATOM 585 C C . ALA A 1 79 ? 15.306 -3.248 -11.891 1.00 76.50 79 ALA A C 1
ATOM 587 O O . ALA A 1 79 ? 15.837 -3.326 -13.000 1.00 76.50 79 ALA A O 1
ATOM 588 N N . GLY A 1 80 ? 15.579 -4.114 -10.912 1.00 70.00 80 GLY A N 1
ATOM 589 C CA . GLY A 1 80 ? 16.571 -5.186 -11.026 1.00 70.00 80 GLY A CA 1
ATOM 590 C C . GLY A 1 80 ? 16.230 -6.202 -12.120 1.00 70.00 80 GLY A C 1
ATOM 591 O O . GLY A 1 80 ? 17.109 -6.631 -12.868 1.00 70.00 80 GLY A O 1
ATOM 592 N N . ALA A 1 81 ? 14.947 -6.531 -12.299 1.00 65.25 81 ALA A N 1
ATOM 593 C CA . ALA A 1 81 ? 14.494 -7.404 -13.382 1.00 65.25 81 ALA A CA 1
ATOM 594 C C . ALA A 1 81 ? 14.722 -6.789 -14.777 1.00 65.25 81 ALA A C 1
ATOM 596 O O . ALA A 1 81 ? 15.049 -7.506 -15.725 1.00 65.25 81 ALA A O 1
ATOM 597 N N . ARG A 1 82 ? 14.600 -5.461 -14.918 1.00 59.31 82 ARG A N 1
ATOM 598 C CA . ARG A 1 82 ? 14.914 -4.758 -16.175 1.00 59.31 82 ARG A CA 1
ATOM 599 C C . ARG A 1 82 ? 16.410 -4.793 -16.479 1.00 59.31 82 ARG A C 1
ATOM 601 O O . ARG A 1 82 ? 16.775 -5.013 -17.632 1.00 59.31 82 ARG A O 1
ATOM 608 N N . GLU A 1 83 ? 17.264 -4.645 -15.470 1.00 54.72 83 GLU A N 1
ATOM 609 C CA . GLU A 1 83 ? 18.723 -4.705 -15.635 1.00 54.72 83 GLU A CA 1
ATOM 610 C C . GLU A 1 83 ? 19.226 -6.121 -15.957 1.00 54.72 83 GLU A C 1
ATOM 612 O O . GLU A 1 83 ? 20.063 -6.295 -16.843 1.00 54.72 83 GLU A O 1
ATOM 617 N N . ALA A 1 84 ? 18.656 -7.151 -15.325 1.00 57.59 84 ALA A N 1
ATOM 618 C CA . ALA A 1 84 ? 18.989 -8.550 -15.600 1.00 57.59 84 ALA A CA 1
ATOM 619 C C . ALA A 1 84 ? 18.513 -9.036 -16.986 1.00 57.59 84 ALA A C 1
ATOM 621 O O . ALA A 1 84 ? 18.965 -10.074 -17.470 1.00 57.59 84 ALA A O 1
ATOM 622 N N . SER A 1 85 ? 17.618 -8.291 -17.643 1.00 52.19 85 SER A N 1
ATOM 623 C CA . SER A 1 85 ? 17.063 -8.645 -18.955 1.00 52.19 85 SER A CA 1
ATOM 624 C C . SER A 1 85 ? 17.969 -8.315 -20.146 1.00 52.19 85 SER A C 1
ATOM 626 O O . SER A 1 85 ? 17.565 -8.561 -21.280 1.00 52.19 85 SER A O 1
ATOM 628 N N . VAL A 1 86 ? 19.183 -7.786 -19.940 1.00 53.41 86 VAL A N 1
ATOM 629 C CA . VAL A 1 86 ? 20.151 -7.587 -21.032 1.00 53.41 86 VAL A CA 1
ATOM 630 C C . VAL A 1 86 ? 20.752 -8.947 -21.412 1.00 53.41 86 VAL A C 1
ATOM 632 O O . VAL A 1 86 ? 21.586 -9.471 -20.671 1.00 53.41 86 VAL A O 1
ATOM 635 N N . PRO A 1 87 ? 20.380 -9.554 -22.558 1.00 57.59 87 PRO A N 1
ATOM 636 C CA . PRO A 1 87 ? 20.942 -10.840 -22.927 1.00 57.59 87 PRO A CA 1
ATOM 637 C C . PRO A 1 87 ? 22.420 -10.652 -23.280 1.00 57.59 87 PRO A C 1
ATOM 639 O O . PRO A 1 87 ? 22.777 -9.764 -24.064 1.00 57.59 87 PRO A O 1
ATOM 642 N N . ALA A 1 88 ? 23.277 -11.503 -22.713 1.00 58.03 88 ALA A N 1
ATOM 643 C CA . ALA A 1 88 ? 24.698 -11.586 -23.032 1.00 58.03 88 ALA A CA 1
ATOM 644 C C . ALA A 1 88 ? 24.869 -11.939 -24.523 1.00 58.03 88 ALA A C 1
ATOM 646 O O . ALA A 1 88 ? 24.864 -13.105 -24.905 1.00 58.03 88 ALA A O 1
ATOM 647 N N . GLY A 1 89 ? 24.930 -10.918 -25.382 1.00 51.47 89 GLY A N 1
ATOM 648 C CA . GLY A 1 89 ? 24.963 -11.078 -26.838 1.00 51.47 89 GLY A CA 1
ATOM 649 C C . GLY A 1 89 ? 24.078 -10.116 -27.634 1.00 51.47 89 GLY A C 1
ATOM 650 O O . GLY A 1 89 ? 24.119 -10.161 -28.862 1.00 51.47 89 GLY A O 1
ATOM 651 N N . ALA A 1 90 ? 23.305 -9.222 -27.001 1.00 53.53 90 ALA A N 1
ATOM 652 C CA . ALA A 1 90 ? 22.686 -8.125 -27.743 1.00 53.53 90 ALA A CA 1
ATOM 653 C C . ALA A 1 90 ? 23.794 -7.243 -28.356 1.00 53.53 90 ALA A C 1
ATOM 655 O O . ALA A 1 90 ? 24.626 -6.728 -27.604 1.00 53.53 90 ALA A O 1
ATOM 656 N N . PRO A 1 91 ? 23.841 -7.043 -29.691 1.00 54.03 91 PRO A N 1
ATOM 657 C CA . PRO A 1 91 ? 24.772 -6.090 -30.276 1.00 54.03 91 PRO A CA 1
ATOM 658 C C . PRO A 1 91 ? 24.476 -4.735 -29.646 1.00 5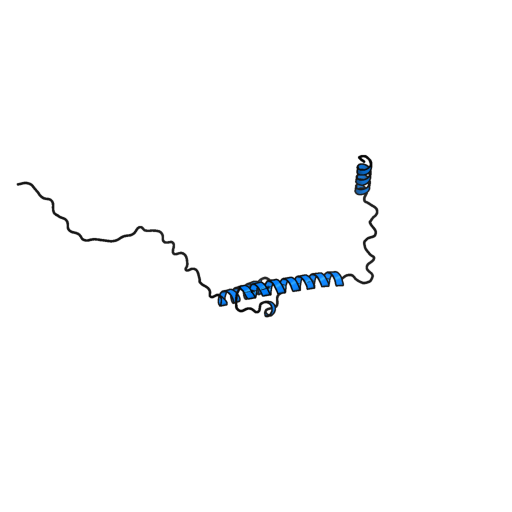4.03 91 PRO A C 1
ATOM 660 O O . PRO A 1 91 ? 23.338 -4.261 -29.719 1.00 54.03 91 PRO A O 1
ATOM 663 N N . GLY A 1 92 ? 25.475 -4.155 -28.976 1.00 56.59 92 GLY A N 1
ATOM 664 C CA . GLY A 1 92 ? 25.354 -2.858 -28.327 1.00 56.59 92 GLY A CA 1
ATOM 665 C C . GLY A 1 92 ? 24.763 -1.866 -29.318 1.00 56.59 92 GLY A C 1
ATOM 666 O O . GLY A 1 92 ? 25.415 -1.478 -30.286 1.00 56.59 92 GLY A O 1
ATOM 667 N N . ARG A 1 93 ? 23.499 -1.484 -29.115 1.00 61.34 93 ARG A N 1
ATOM 668 C CA . ARG A 1 93 ? 22.804 -0.516 -29.967 1.00 61.34 93 ARG A CA 1
ATOM 669 C C . ARG A 1 93 ? 23.249 0.892 -29.595 1.00 61.34 93 ARG A C 1
ATOM 671 O O . ARG A 1 93 ? 22.436 1.715 -29.219 1.00 61.34 93 ARG A O 1
ATOM 678 N N . PHE A 1 94 ? 24.548 1.140 -29.652 1.00 56.53 94 PHE A N 1
ATOM 679 C CA . PHE A 1 94 ? 25.129 2.473 -29.559 1.00 56.53 94 PHE A CA 1
ATOM 680 C C . PHE A 1 94 ? 26.364 2.553 -30.462 1.00 56.53 94 PHE A C 1
ATOM 682 O O . PHE A 1 94 ? 27.427 3.025 -30.082 1.00 56.53 94 PHE A O 1
ATOM 689 N N . ALA A 1 95 ? 26.210 2.109 -31.709 1.00 57.88 95 ALA A N 1
ATOM 690 C CA . ALA A 1 95 ? 26.841 2.854 -32.786 1.00 57.88 95 ALA A CA 1
ATOM 691 C C . ALA A 1 95 ? 25.911 4.049 -33.058 1.00 57.88 95 ALA A C 1
ATOM 693 O O . ALA A 1 95 ? 24.737 3.808 -33.359 1.00 57.88 95 ALA A O 1
ATOM 694 N N . PRO A 1 96 ? 26.354 5.312 -32.904 1.00 58.22 96 PRO A N 1
ATOM 695 C CA . PRO A 1 96 ? 25.536 6.442 -33.319 1.00 58.22 96 PRO A CA 1
ATOM 696 C C . PRO A 1 96 ? 25.182 6.234 -34.791 1.00 58.22 96 PRO A C 1
ATOM 698 O O . PRO A 1 96 ? 26.067 6.052 -35.633 1.00 58.22 96 PRO A O 1
ATOM 701 N N . ALA A 1 97 ? 23.883 6.189 -35.090 1.00 59.69 97 ALA A N 1
ATOM 702 C CA . ALA A 1 97 ? 23.420 6.169 -36.467 1.00 59.69 97 ALA A CA 1
ATOM 703 C C . ALA A 1 97 ? 24.054 7.365 -37.202 1.00 59.69 97 ALA A C 1
ATOM 705 O O . ALA A 1 97 ? 24.211 8.429 -36.594 1.00 59.69 97 ALA A O 1
ATOM 706 N N . PRO A 1 98 ? 24.451 7.222 -38.479 1.00 58.38 98 PRO A N 1
ATOM 707 C CA . PRO A 1 98 ? 24.939 8.361 -39.242 1.00 58.38 98 PRO A CA 1
ATOM 708 C C . PRO A 1 98 ? 23.882 9.466 -39.173 1.00 58.38 98 PRO A C 1
ATOM 710 O O . PRO A 1 98 ? 22.728 9.221 -39.525 1.00 58.38 98 PRO A O 1
ATOM 713 N N . GLY A 1 99 ? 24.280 10.643 -38.674 1.00 71.31 99 GLY A N 1
ATOM 714 C CA . GLY A 1 99 ? 23.356 11.731 -38.355 1.00 71.31 99 GLY A CA 1
ATOM 715 C C . GLY A 1 99 ? 22.366 11.989 -39.487 1.00 71.31 99 GLY A C 1
ATOM 716 O O . GLY A 1 99 ? 22.736 12.008 -40.671 1.00 71.31 99 GLY A O 1
ATOM 717 N N . THR A 1 100 ? 21.100 12.157 -39.118 1.00 76.44 100 THR A N 1
ATOM 718 C CA . THR A 1 100 ? 20.017 12.455 -40.056 1.00 76.44 100 THR A CA 1
ATOM 719 C C . THR A 1 100 ? 20.334 13.733 -40.838 1.00 76.44 100 THR A C 1
ATOM 721 O O . THR A 1 100 ? 21.113 14.582 -40.399 1.00 76.44 100 THR A O 1
ATOM 724 N N . ALA A 1 101 ? 19.729 13.909 -42.018 1.00 76.56 101 ALA A N 1
ATOM 725 C CA . ALA A 1 101 ? 19.929 15.127 -42.813 1.00 76.56 101 ALA A CA 1
ATOM 726 C C . ALA A 1 101 ? 19.646 16.402 -41.993 1.00 76.56 101 ALA A C 1
ATOM 728 O O . ALA A 1 101 ? 20.353 17.396 -42.129 1.00 76.56 101 ALA A O 1
ATOM 729 N N . PHE A 1 102 ? 18.670 16.335 -41.086 1.00 76.69 102 PHE A N 1
ATOM 730 C CA . PHE A 1 102 ? 18.317 17.429 -40.190 1.00 76.69 102 PHE A CA 1
ATOM 731 C C . PHE A 1 102 ? 19.420 17.748 -39.166 1.00 76.69 102 PHE A C 1
ATOM 733 O O . PHE A 1 102 ? 19.732 18.915 -38.939 1.00 76.69 102 PHE A O 1
ATOM 740 N N . GLU A 1 103 ? 20.075 16.735 -38.594 1.00 75.88 103 GLU A N 1
ATOM 741 C CA . GLU A 1 103 ? 21.192 16.929 -37.658 1.00 75.88 103 GLU A C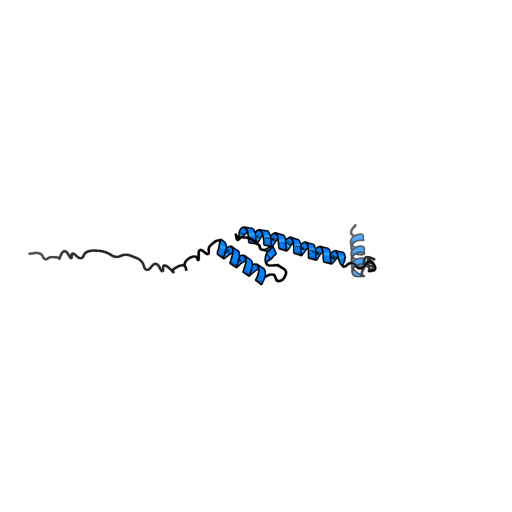A 1
ATOM 742 C C . GLU A 1 103 ? 22.418 17.542 -38.337 1.00 75.88 103 GLU A C 1
ATOM 744 O O . GLU A 1 103 ? 23.042 18.439 -37.771 1.00 75.88 103 GLU A O 1
ATOM 749 N N . LYS A 1 104 ? 22.705 17.138 -39.580 1.00 81.44 104 LYS A N 1
ATOM 750 C CA . LYS A 1 104 ? 23.775 17.740 -40.392 1.00 81.44 104 LYS A CA 1
ATOM 751 C C . LYS A 1 104 ? 23.505 19.215 -40.692 1.00 81.44 104 LYS A C 1
ATOM 753 O O . LYS A 1 104 ? 24.422 20.030 -40.633 1.00 81.44 104 LYS A O 1
ATOM 758 N N . ILE A 1 105 ? 22.249 19.568 -40.983 1.00 80.56 105 ILE A N 1
ATOM 759 C CA . ILE A 1 105 ? 21.838 20.963 -41.201 1.00 80.56 105 ILE A CA 1
ATOM 760 C C . ILE A 1 105 ? 22.000 21.770 -39.910 1.00 80.56 105 ILE A C 1
ATOM 762 O O . ILE A 1 105 ? 22.584 22.852 -39.941 1.00 80.56 105 ILE A O 1
ATOM 766 N N . ARG A 1 106 ? 21.537 21.239 -38.769 1.00 80.88 106 ARG A N 1
ATOM 767 C CA . ARG A 1 106 ? 21.665 21.912 -37.469 1.00 80.88 106 ARG A CA 1
ATOM 768 C C . ARG A 1 106 ? 23.127 22.184 -37.122 1.00 80.88 106 ARG A C 1
ATOM 770 O O . ARG A 1 106 ? 23.459 23.302 -36.749 1.00 80.88 106 ARG A O 1
ATOM 777 N N . GLU A 1 107 ? 23.997 21.191 -37.285 1.00 81.44 107 GLU A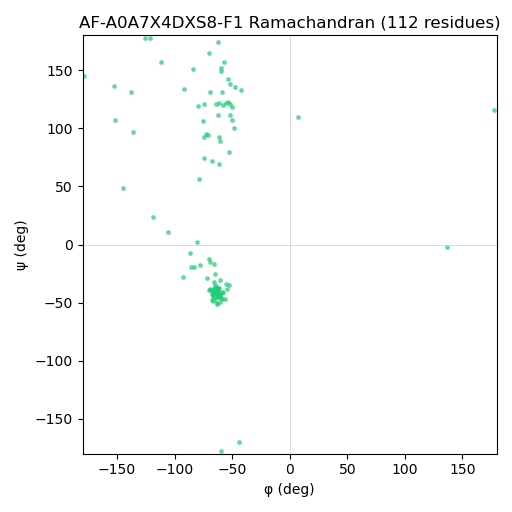 N 1
ATOM 778 C CA . GLU A 1 107 ? 25.431 21.339 -37.028 1.00 81.44 107 GLU A CA 1
ATOM 779 C C . GLU A 1 107 ? 26.083 22.370 -37.965 1.00 81.44 107 GLU A C 1
ATOM 781 O O . GLU A 1 107 ? 26.883 23.193 -37.519 1.00 81.44 107 GLU A O 1
ATOM 786 N N . GLY A 1 108 ? 25.692 22.385 -39.245 1.00 78.38 108 GLY A N 1
ATOM 787 C CA . GLY A 1 108 ? 26.136 23.395 -40.207 1.00 78.38 108 GLY A CA 1
ATOM 788 C C . GLY A 1 108 ? 25.734 24.820 -39.812 1.00 78.38 108 GLY A C 1
ATOM 789 O O . GLY A 1 108 ? 26.550 25.733 -39.903 1.00 78.38 108 GLY A O 1
ATOM 790 N N . LEU A 1 109 ? 24.510 25.008 -39.309 1.00 79.44 109 LEU A N 1
ATOM 791 C CA . LEU A 1 109 ? 24.031 26.308 -38.828 1.00 79.44 109 LEU A CA 1
ATOM 792 C C . LEU A 1 109 ? 24.729 26.748 -37.535 1.00 79.44 109 LEU A C 1
ATOM 794 O O . LEU A 1 109 ? 25.047 27.925 -37.383 1.00 79.44 109 LEU A O 1
ATOM 798 N N . SER A 1 110 ? 25.011 25.822 -36.615 1.00 76.94 110 SER A N 1
ATOM 799 C CA . SER A 1 110 ? 25.735 26.131 -35.374 1.00 76.94 110 SER A CA 1
ATOM 800 C C . SER A 1 110 ? 27.185 26.559 -35.619 1.00 76.94 110 SER A C 1
ATOM 802 O O . SER A 1 110 ? 27.691 27.396 -34.881 1.00 76.94 110 SER A O 1
ATOM 804 N N . ARG A 1 111 ? 27.845 26.035 -36.661 1.00 73.81 111 ARG A N 1
ATOM 805 C CA . ARG A 1 111 ? 29.222 26.414 -37.034 1.00 73.81 111 ARG A CA 1
ATOM 806 C C . ARG A 1 111 ? 29.326 27.747 -37.780 1.00 73.81 111 ARG A C 1
ATOM 808 O O . ARG A 1 111 ? 30.420 28.285 -37.867 1.00 73.81 111 ARG A O 1
ATOM 815 N N . LEU A 1 112 ? 28.228 28.259 -38.337 1.00 65.38 112 LEU A N 1
ATOM 816 C CA . LEU A 1 112 ? 28.209 29.556 -39.028 1.00 65.38 112 LEU A CA 1
ATOM 817 C C . LEU A 1 112 ? 28.046 30.746 -38.067 1.00 65.38 112 LEU A C 1
ATOM 819 O O . LEU A 1 112 ? 28.332 31.875 -3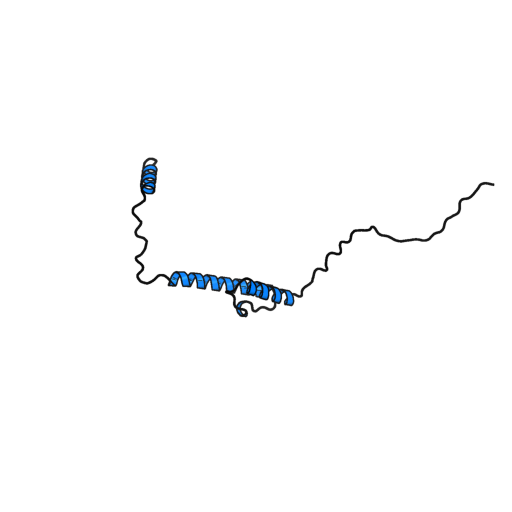8.449 1.00 65.38 112 LEU A O 1
ATOM 823 N N . ASN A 1 113 ? 27.555 30.487 -36.852 1.00 54.47 113 ASN A N 1
ATOM 824 C CA . ASN A 1 113 ? 27.256 31.492 -35.827 1.00 54.47 113 ASN A CA 1
ATOM 825 C C . ASN A 1 113 ? 28.281 31.514 -34.672 1.00 54.47 113 ASN A C 1
ATOM 827 O O . ASN A 1 113 ? 28.014 32.140 -33.646 1.00 54.47 113 ASN A O 1
ATOM 831 N N . ALA A 1 114 ? 29.410 30.814 -34.820 1.00 53.06 114 ALA A N 1
ATOM 832 C CA . ALA A 1 114 ? 30.555 30.830 -33.906 1.00 53.06 114 ALA A CA 1
ATOM 833 C C . ALA A 1 114 ? 31.749 31.495 -34.600 1.00 53.06 114 ALA A C 1
ATOM 835 O O . ALA A 1 114 ? 32.488 32.228 -33.907 1.00 53.06 114 ALA A O 1
#

Radius of gyration: 37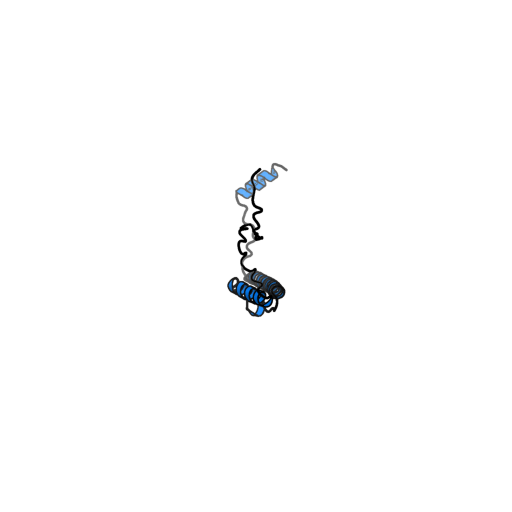.71 Å; Cα contacts (8 Å, |Δi|>4): 37; chains: 1; bounding box: 97×68×78 Å